Protein AF-A0A843ETS9-F1 (afdb_monomer_lite)

pLDDT: mean 79.59, std 11.97, range [40.09, 95.06]

Radius of gyration: 28.53 Å; chains: 1; bounding box: 59×67×80 Å

Structure (mmCIF, N/CA/C/O backbone):
data_AF-A0A843ETS9-F1
#
_entry.id   AF-A0A843ETS9-F1
#
loop_
_atom_site.group_PDB
_atom_site.id
_atom_site.type_symbol
_atom_site.label_atom_id
_atom_site.label_alt_id
_atom_site.label_comp_id
_atom_site.label_asym_id
_atom_site.label_entity_id
_atom_site.label_seq_id
_atom_site.pdbx_PDB_ins_code
_atom_site.Cartn_x
_atom_site.Cartn_y
_atom_site.Cartn_z
_atom_site.occupancy
_atom_site.B_iso_or_equiv
_atom_site.auth_seq_id
_atom_site.auth_comp_id
_atom_site.auth_asym_id
_atom_site.auth_atom_id
_atom_site.pdbx_PDB_model_num
ATOM 1 N N . MET A 1 1 ? -33.872 6.110 -10.916 1.00 52.47 1 MET A N 1
ATOM 2 C CA . MET A 1 1 ? -32.551 5.684 -10.404 1.00 52.47 1 MET A CA 1
ATOM 3 C C . MET A 1 1 ? -31.756 6.826 -9.732 1.00 52.47 1 MET A C 1
ATOM 5 O O . MET A 1 1 ? -30.592 6.639 -9.435 1.00 52.47 1 MET A O 1
ATOM 9 N N . PHE A 1 2 ? -32.365 7.987 -9.421 1.00 66.81 2 PHE A N 1
ATOM 10 C CA . PHE A 1 2 ? -31.663 9.215 -8.977 1.00 66.81 2 PHE A CA 1
ATOM 11 C C . PHE A 1 2 ? -31.625 9.454 -7.455 1.00 66.81 2 PHE A C 1
ATOM 13 O O . PHE A 1 2 ? -31.427 10.582 -7.013 1.00 66.81 2 PHE A O 1
ATOM 20 N N . LYS A 1 3 ? -31.873 8.432 -6.632 1.00 74.75 3 LYS A N 1
ATOM 21 C CA . LYS A 1 3 ? -31.758 8.559 -5.173 1.00 74.75 3 LYS A CA 1
ATOM 22 C C . LYS A 1 3 ? -30.694 7.599 -4.682 1.00 74.75 3 LYS A C 1
ATOM 24 O O . LYS A 1 3 ? -30.698 6.433 -5.069 1.00 74.75 3 LYS A O 1
ATOM 29 N N . THR A 1 4 ? -29.797 8.115 -3.850 1.00 79.19 4 THR A N 1
ATOM 30 C CA . THR A 1 4 ? -28.790 7.318 -3.157 1.00 79.19 4 THR A CA 1
ATOM 31 C C . THR A 1 4 ? -29.468 6.223 -2.336 1.00 79.19 4 THR A C 1
ATOM 33 O O . THR A 1 4 ? -30.580 6.398 -1.824 1.00 79.19 4 THR A O 1
ATOM 36 N N . ALA A 1 5 ? -28.813 5.067 -2.231 1.00 82.00 5 ALA A N 1
ATOM 37 C CA . ALA A 1 5 ? -29.293 3.991 -1.380 1.00 82.00 5 ALA A CA 1
ATOM 38 C C . ALA A 1 5 ? -29.314 4.455 0.086 1.00 82.00 5 ALA A C 1
ATOM 40 O O . ALA A 1 5 ? -28.418 5.164 0.550 1.00 82.00 5 ALA A O 1
ATOM 41 N N . ARG A 1 6 ? -30.352 4.063 0.832 1.00 86.25 6 ARG A N 1
ATOM 42 C CA . ARG A 1 6 ? -30.465 4.410 2.251 1.00 86.25 6 ARG A CA 1
ATOM 43 C C . ARG A 1 6 ? -29.481 3.568 3.065 1.00 86.25 6 ARG A C 1
ATOM 45 O O . ARG A 1 6 ? -29.752 2.403 3.341 1.00 86.25 6 ARG A O 1
ATOM 52 N N . MET A 1 7 ? -28.382 4.182 3.493 1.00 87.94 7 MET A N 1
ATOM 53 C CA . MET A 1 7 ? -27.392 3.558 4.374 1.00 87.94 7 MET A CA 1
ATOM 54 C C . MET A 1 7 ? -27.839 3.615 5.841 1.00 87.94 7 MET A C 1
ATOM 56 O O . MET A 1 7 ? -28.483 4.574 6.272 1.00 87.94 7 MET A O 1
ATOM 60 N N . ARG A 1 8 ? -27.502 2.583 6.624 1.00 90.06 8 ARG A N 1
ATOM 61 C CA . ARG A 1 8 ? -27.736 2.540 8.077 1.00 90.06 8 ARG A CA 1
ATOM 62 C C . ARG A 1 8 ? -26.408 2.680 8.812 1.00 90.06 8 ARG A C 1
ATOM 64 O O . ARG A 1 8 ? -25.466 1.961 8.503 1.00 90.06 8 ARG A O 1
ATOM 71 N N . LYS A 1 9 ? -26.347 3.587 9.792 1.00 89.88 9 LYS A N 1
ATOM 72 C CA . LYS A 1 9 ? -25.176 3.735 10.664 1.00 89.88 9 LYS A CA 1
ATOM 73 C C . LYS A 1 9 ? -25.169 2.602 11.688 1.00 89.88 9 LYS A C 1
ATOM 75 O O . LYS A 1 9 ? -26.156 2.420 12.398 1.00 89.88 9 LYS A O 1
ATOM 80 N N . ILE A 1 10 ? -24.064 1.870 11.759 1.00 89.19 10 ILE A N 1
ATOM 81 C CA . ILE A 1 10 ? -23.845 0.772 12.705 1.00 89.19 10 ILE A CA 1
ATOM 82 C C . ILE A 1 10 ? -22.690 1.183 13.624 1.00 89.19 10 ILE A C 1
ATOM 84 O O . ILE A 1 10 ? -21.745 1.830 13.177 1.00 89.19 10 ILE A O 1
ATOM 88 N N . ARG A 1 11 ? -22.789 0.860 14.916 1.00 84.69 11 ARG A N 1
ATOM 89 C 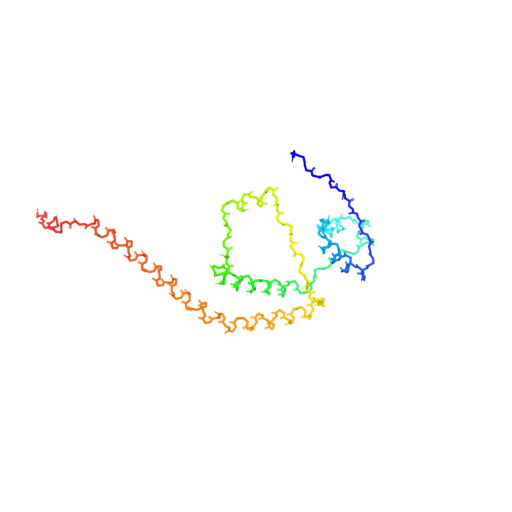CA . ARG A 1 11 ? -21.713 1.030 15.901 1.00 84.69 11 ARG A CA 1
ATOM 90 C C . ARG A 1 11 ? -21.375 -0.343 16.460 1.00 84.69 11 ARG A C 1
ATOM 92 O O . ARG A 1 11 ? -22.285 -1.056 16.875 1.00 84.69 11 ARG A O 1
ATOM 99 N N . ILE A 1 12 ? -20.098 -0.700 16.448 1.00 83.44 12 ILE A N 1
ATOM 100 C CA . ILE A 1 12 ? -19.607 -1.997 16.912 1.00 83.44 12 ILE A CA 1
ATOM 101 C C . ILE A 1 12 ? -18.642 -1.731 18.060 1.00 83.44 12 ILE A C 1
ATOM 103 O O . ILE A 1 12 ? -17.719 -0.935 17.916 1.00 83.44 12 ILE A O 1
ATOM 107 N N . VAL A 1 13 ? -18.883 -2.381 19.196 1.00 80.50 13 VAL A N 1
ATOM 108 C CA . VAL A 1 13 ? -17.984 -2.379 20.351 1.00 80.50 13 VAL A CA 1
ATOM 109 C C . VAL A 1 13 ? -17.501 -3.807 20.523 1.00 80.50 13 VAL A C 1
ATOM 111 O O . VAL A 1 13 ? -18.312 -4.730 20.585 1.00 80.50 13 VAL A O 1
ATOM 114 N N . THR A 1 14 ? -16.189 -3.993 20.554 1.00 83.19 14 THR A N 1
ATOM 115 C CA . THR A 1 14 ? -15.569 -5.313 20.649 1.00 83.19 14 THR A CA 1
ATOM 116 C C . THR A 1 14 ? -14.386 -5.274 21.605 1.00 83.19 14 THR A C 1
ATOM 118 O O . THR A 1 14 ? -13.874 -4.203 21.929 1.00 83.19 14 THR A O 1
ATOM 121 N N . LEU A 1 15 ? -13.975 -6.444 22.088 1.00 85.00 15 LEU A N 1
ATOM 122 C CA . LEU A 1 15 ? -12.747 -6.566 22.869 1.00 85.00 15 LEU A CA 1
ATOM 123 C C . LEU A 1 15 ? -11.542 -6.384 21.944 1.00 85.00 15 LEU A C 1
ATOM 125 O O . LEU A 1 15 ? -11.587 -6.812 20.794 1.00 85.00 15 LEU A O 1
ATOM 129 N N . ASP A 1 16 ? -10.449 -5.842 22.478 1.00 81.94 16 ASP A N 1
ATOM 130 C CA . ASP A 1 16 ? -9.217 -5.545 21.731 1.00 81.94 16 ASP A CA 1
ATOM 131 C C . ASP A 1 16 ? -8.729 -6.731 20.874 1.00 81.94 16 ASP A C 1
ATOM 133 O O . ASP A 1 16 ? -8.530 -6.608 19.667 1.00 81.94 16 ASP A O 1
ATOM 137 N N . LYS A 1 17 ? -8.709 -7.940 21.455 1.00 86.38 17 LYS A N 1
ATOM 138 C CA . LYS A 1 17 ? -8.327 -9.186 20.761 1.00 86.38 17 LYS A CA 1
ATOM 139 C C . LYS A 1 17 ? -9.172 -9.547 19.531 1.00 86.38 17 LYS A C 1
ATOM 141 O O . LYS A 1 17 ? -8.776 -10.412 18.761 1.00 86.38 17 LYS A O 1
ATOM 146 N N . TYR A 1 18 ? -10.355 -8.958 19.380 1.00 88.25 18 TYR A N 1
ATOM 147 C CA . TYR A 1 18 ? -11.273 -9.234 18.278 1.00 88.25 18 TYR A CA 1
ATOM 148 C C . TYR A 1 18 ? -11.358 -8.083 17.275 1.00 88.25 18 TYR A C 1
ATOM 150 O O . TYR A 1 18 ? -12.091 -8.211 16.297 1.00 88.25 18 TYR A O 1
ATOM 158 N N . VAL A 1 19 ? -10.634 -6.977 17.480 1.00 85.06 19 VAL A N 1
ATOM 159 C CA . VAL A 1 19 ? -10.672 -5.821 16.572 1.00 85.06 19 VAL A CA 1
ATOM 160 C C . VAL A 1 19 ? -10.221 -6.225 15.169 1.00 85.06 19 VAL A C 1
ATOM 162 O O . VAL A 1 19 ? -11.011 -6.086 14.240 1.00 85.06 19 VAL A O 1
ATOM 165 N N . ALA A 1 20 ? -9.017 -6.792 15.031 1.00 83.94 20 ALA A N 1
ATOM 166 C CA . ALA A 1 20 ? -8.474 -7.240 13.746 1.00 83.94 20 ALA A CA 1
ATOM 167 C C . ALA A 1 20 ? -9.407 -8.224 13.007 1.00 83.94 20 ALA A C 1
ATOM 169 O O . ALA A 1 20 ? -9.922 -7.843 11.959 1.00 83.94 20 ALA A O 1
ATOM 170 N N . PRO A 1 21 ? -9.791 -9.388 13.575 1.00 88.38 21 PRO A N 1
ATOM 171 C CA . PRO A 1 21 ? -10.638 -10.342 12.852 1.00 88.38 21 PRO A CA 1
ATOM 172 C C . PRO A 1 21 ? -12.038 -9.796 12.532 1.00 88.38 21 PRO A C 1
ATOM 174 O O . PRO A 1 21 ? -12.653 -10.208 11.552 1.00 88.38 21 PRO A O 1
ATOM 177 N N . THR A 1 22 ? -12.565 -8.862 13.336 1.00 89.06 22 THR A N 1
ATOM 178 C CA . THR A 1 22 ? -13.845 -8.204 13.026 1.00 89.06 22 THR A CA 1
ATOM 179 C C . THR A 1 22 ? -13.697 -7.251 11.844 1.00 89.06 22 THR A C 1
ATOM 181 O O . THR A 1 22 ? -14.556 -7.232 10.965 1.00 89.06 22 THR A O 1
ATOM 184 N N . VAL A 1 23 ? -12.631 -6.448 11.824 1.00 88.25 23 VAL A N 1
ATOM 185 C CA . VAL A 1 23 ? -12.339 -5.521 10.725 1.00 88.25 23 VAL A CA 1
ATOM 186 C C . VAL A 1 23 ? -12.081 -6.294 9.435 1.00 88.25 23 VAL A C 1
ATOM 188 O O . VAL A 1 23 ? -12.683 -5.946 8.422 1.00 88.25 23 VAL A O 1
ATOM 191 N N . ASP A 1 24 ? -11.292 -7.366 9.490 1.00 87.25 24 ASP A N 1
ATOM 192 C CA . ASP A 1 24 ? -10.967 -8.206 8.336 1.00 87.25 24 ASP A CA 1
ATOM 193 C C . ASP A 1 24 ? -12.234 -8.837 7.748 1.00 87.25 24 ASP A C 1
ATOM 195 O O . ASP A 1 24 ? -12.538 -8.633 6.574 1.00 87.25 24 ASP A O 1
ATOM 199 N N . ALA A 1 25 ? -13.068 -9.472 8.580 1.00 87.50 25 ALA A N 1
ATOM 200 C CA . ALA A 1 25 ? -14.321 -10.076 8.125 1.00 87.50 25 ALA A CA 1
ATOM 201 C C . ALA A 1 25 ? -15.300 -9.051 7.517 1.00 87.50 25 ALA A C 1
ATOM 203 O O . ALA A 1 25 ? -15.993 -9.339 6.540 1.00 87.50 25 ALA A O 1
ATOM 204 N N . LEU A 1 26 ? -15.381 -7.842 8.084 1.00 89.62 26 LEU A N 1
ATOM 205 C CA . LEU A 1 26 ? -16.229 -6.771 7.551 1.00 89.62 26 LEU A CA 1
ATOM 206 C C . LEU A 1 26 ? -15.683 -6.200 6.239 1.00 89.62 26 LEU A C 1
ATOM 208 O O . LEU A 1 26 ? -16.464 -5.889 5.335 1.00 89.62 26 LEU A O 1
ATOM 212 N N . HIS A 1 27 ? -14.362 -6.064 6.139 1.00 87.50 27 HIS A N 1
ATOM 213 C CA . HIS A 1 27 ? -13.678 -5.595 4.943 1.00 87.50 27 HIS A CA 1
ATOM 214 C C . HIS A 1 27 ? -13.827 -6.599 3.791 1.00 87.50 27 HIS A C 1
ATOM 216 O O . HIS A 1 27 ? -14.215 -6.207 2.692 1.00 87.50 27 HIS A O 1
ATOM 222 N N . GLU A 1 28 ? -13.630 -7.893 4.051 1.00 83.12 28 GLU A N 1
ATOM 223 C CA . GLU A 1 28 ? -13.798 -8.974 3.069 1.00 83.12 28 GLU A CA 1
ATOM 224 C C . GLU A 1 28 ? -15.229 -9.089 2.535 1.00 83.12 28 GLU A C 1
ATOM 226 O O . GLU A 1 28 ? -15.435 -9.378 1.354 1.00 83.12 28 GLU A O 1
ATOM 231 N N . GLN A 1 29 ? -16.237 -8.830 3.376 1.00 84.94 29 GLN A N 1
ATOM 232 C CA . GLN A 1 29 ? -17.629 -8.819 2.928 1.00 84.94 29 GLN A CA 1
ATOM 233 C C . GLN A 1 29 ? -17.932 -7.660 1.970 1.00 84.94 29 GLN A C 1
ATOM 235 O O . GLN A 1 29 ? -18.840 -7.780 1.150 1.00 84.94 29 GLN A O 1
ATOM 240 N N . GLY A 1 30 ? -17.219 -6.532 2.069 1.00 81.88 30 GLY A N 1
ATOM 241 C CA . GLY A 1 30 ? -17.403 -5.378 1.182 1.00 81.88 30 GLY A CA 1
ATOM 242 C C . GLY A 1 30 ? -18.780 -4.701 1.280 1.00 81.88 30 GLY A C 1
ATOM 243 O O . GLY A 1 30 ? -19.154 -3.926 0.402 1.00 81.88 30 GLY A O 1
ATOM 244 N N . LEU A 1 31 ? -19.559 -4.992 2.331 1.00 83.56 31 LEU A N 1
ATOM 245 C CA . LEU A 1 31 ? -20.930 -4.488 2.517 1.00 83.56 31 LEU A CA 1
ATOM 246 C C . LEU A 1 31 ? -21.013 -3.249 3.416 1.00 83.56 31 LEU A C 1
ATOM 248 O O . LEU A 1 31 ? -22.073 -2.626 3.520 1.00 83.56 31 LEU A O 1
ATOM 252 N N . VAL A 1 32 ? -19.921 -2.908 4.100 1.00 87.81 32 VAL A N 1
ATOM 253 C CA . VAL A 1 32 ? -19.883 -1.826 5.084 1.00 87.81 32 VAL A CA 1
ATOM 254 C C . VAL A 1 32 ? -18.747 -0.856 4.793 1.00 87.81 32 VAL A C 1
ATOM 256 O O . VAL A 1 32 ? -17.658 -1.245 4.385 1.00 87.81 32 VAL A O 1
ATOM 259 N N . GLN A 1 33 ? -18.998 0.425 5.050 1.00 85.94 33 GLN A N 1
ATOM 260 C CA . GLN A 1 33 ? -17.950 1.435 5.109 1.00 85.94 33 GLN A CA 1
ATOM 261 C C . GLN A 1 33 ? -17.431 1.505 6.545 1.00 85.94 33 GLN A C 1
ATOM 263 O O . GLN A 1 33 ? -18.174 1.867 7.460 1.00 85.94 33 GLN A O 1
ATOM 268 N N . ILE A 1 34 ? -16.159 1.169 6.734 1.00 87.19 34 ILE A N 1
ATOM 269 C CA . ILE A 1 34 ? -15.475 1.296 8.021 1.00 87.19 34 ILE A CA 1
ATOM 270 C C . ILE A 1 34 ? -14.937 2.728 8.125 1.00 87.19 34 ILE A C 1
ATOM 272 O O . ILE A 1 34 ? -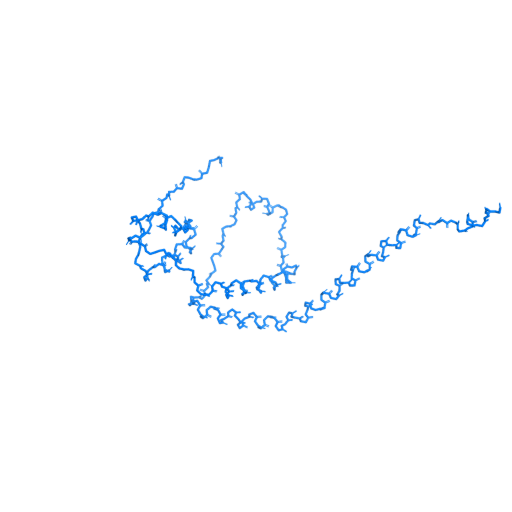14.436 3.291 7.152 1.00 87.19 34 ILE A O 1
ATOM 276 N N . SER A 1 35 ? -15.101 3.361 9.282 1.00 83.44 35 SER A N 1
ATOM 277 C CA . SER A 1 35 ? -14.618 4.720 9.541 1.00 83.44 35 SER A CA 1
ATOM 278 C C . SER A 1 35 ? -13.906 4.751 10.880 1.00 83.44 35 SER A C 1
ATOM 280 O O . SER A 1 35 ? -14.431 4.221 11.860 1.00 83.44 35 SER A O 1
ATOM 282 N N . ASP A 1 36 ? -12.736 5.381 10.911 1.00 79.75 36 ASP A N 1
ATOM 283 C CA . ASP A 1 36 ? -12.025 5.639 12.155 1.00 79.75 36 ASP A CA 1
ATOM 284 C C . ASP A 1 36 ? -12.762 6.723 12.953 1.00 79.75 36 ASP A C 1
ATOM 286 O O . ASP A 1 36 ? -13.179 7.748 12.409 1.00 79.75 36 ASP A O 1
ATOM 290 N N . ILE A 1 37 ? -12.967 6.462 14.241 1.00 83.31 37 ILE A N 1
ATOM 291 C CA . ILE A 1 37 ? -13.624 7.372 15.185 1.00 83.31 37 ILE A CA 1
ATOM 292 C C . ILE A 1 37 ? -12.666 7.848 16.281 1.00 83.31 37 ILE A C 1
ATOM 294 O O . ILE A 1 37 ? -13.111 8.497 17.226 1.00 83.31 37 ILE A O 1
ATOM 298 N N . SER A 1 38 ? -11.373 7.530 16.173 1.00 81.56 38 SER A N 1
ATOM 299 C CA . SER A 1 38 ? -10.349 7.850 17.173 1.00 81.56 38 SER A CA 1
ATOM 300 C C . SER A 1 38 ? -10.326 9.340 17.520 1.00 81.56 38 SER A C 1
ATOM 302 O O . SER A 1 38 ? -10.314 9.682 18.700 1.00 81.56 38 SER A O 1
ATOM 304 N N . ASP A 1 39 ? -10.448 10.221 16.523 1.00 80.62 39 ASP A N 1
ATOM 305 C CA . ASP A 1 39 ? -10.526 11.674 16.734 1.00 80.62 39 ASP A CA 1
ATOM 306 C C . ASP A 1 39 ? -11.748 12.076 17.571 1.00 80.62 39 ASP A C 1
ATOM 308 O O . ASP A 1 39 ? -11.659 12.921 18.458 1.00 80.62 39 ASP A O 1
ATOM 312 N N . SER A 1 40 ? -12.899 11.442 17.324 1.00 81.38 40 SER A N 1
ATOM 313 C CA . SER A 1 40 ? -14.127 11.704 18.083 1.00 81.38 40 SER A CA 1
ATOM 314 C C . SER A 1 40 ? -14.029 11.206 19.525 1.00 81.38 40 SER A C 1
ATOM 316 O O . SER A 1 40 ? -14.592 11.833 20.414 1.00 81.38 40 SER A O 1
ATOM 318 N N . ILE A 1 41 ? -13.309 10.103 19.763 1.00 82.88 41 ILE A N 1
ATOM 319 C CA . ILE A 1 41 ? -13.053 9.581 21.114 1.00 82.88 41 ILE A CA 1
ATOM 320 C C . ILE A 1 41 ? -12.130 10.533 21.880 1.00 82.88 41 ILE A C 1
ATOM 322 O O . ILE A 1 41 ? -12.388 10.827 23.037 1.00 82.88 41 ILE A O 1
ATOM 326 N N . GLN A 1 42 ? -11.076 11.050 21.244 1.00 80.62 42 GLN A N 1
ATOM 327 C CA . GLN A 1 42 ? -10.129 11.962 21.900 1.00 80.62 42 GLN A CA 1
ATOM 328 C C . GLN A 1 42 ? -10.745 13.321 22.258 1.00 80.62 42 GLN A C 1
ATOM 330 O O . GLN A 1 42 ? -10.308 13.961 23.212 1.00 80.62 42 GLN A O 1
ATOM 335 N N . GLN A 1 43 ? -11.737 13.774 21.489 1.00 84.56 43 GLN A N 1
ATOM 336 C CA . GLN A 1 43 ? -12.426 15.045 21.719 1.00 84.56 43 GLN A CA 1
ATOM 337 C C . GLN A 1 43 ? -13.526 14.965 22.788 1.00 84.56 43 GLN A C 1
ATOM 339 O O . GLN A 1 43 ? -13.972 16.012 23.259 1.00 84.56 43 GLN A O 1
ATOM 344 N N . ASP A 1 44 ? -13.960 13.761 23.173 1.00 86.06 44 ASP A N 1
ATOM 345 C CA . ASP A 1 44 ? -15.017 13.534 24.161 1.00 86.06 44 ASP A CA 1
ATOM 346 C C . ASP A 1 44 ? -14.425 12.945 25.460 1.00 86.06 44 ASP A C 1
ATOM 348 O O . ASP A 1 44 ? -14.025 11.778 25.477 1.00 86.06 44 ASP A O 1
ATOM 352 N N . PRO A 1 45 ? -14.371 13.720 26.562 1.00 81.69 45 PRO A N 1
ATOM 353 C CA . PRO A 1 45 ? -13.791 13.274 27.827 1.00 81.69 45 PRO A CA 1
ATOM 354 C C . PRO A 1 45 ? -14.451 12.017 28.405 1.00 81.69 45 PRO A C 1
ATOM 356 O O . PRO A 1 45 ? -13.756 11.184 28.981 1.00 81.69 45 PRO A O 1
ATOM 359 N N . GLU A 1 46 ? -15.768 11.853 28.237 1.00 81.62 46 GLU A N 1
ATOM 360 C CA . GLU A 1 46 ? -16.487 10.688 28.767 1.00 81.62 46 GLU A CA 1
ATOM 361 C C . GLU A 1 46 ? -16.144 9.425 27.968 1.00 81.62 46 GLU A C 1
ATOM 363 O O . GLU A 1 46 ? -15.966 8.347 28.533 1.00 81.62 46 GLU A O 1
ATOM 368 N N . LEU A 1 47 ? -15.999 9.547 26.645 1.00 78.69 47 LEU A N 1
ATOM 369 C CA . LEU A 1 47 ? -15.596 8.427 25.792 1.00 78.69 47 LEU A CA 1
ATOM 370 C C . LEU A 1 47 ? -14.112 8.089 25.936 1.00 78.69 47 LEU A C 1
ATOM 372 O O . LEU A 1 47 ? -13.758 6.912 25.862 1.00 78.69 47 LEU A O 1
ATOM 376 N N . ALA A 1 48 ? -13.260 9.089 26.164 1.00 77.44 48 ALA A N 1
ATOM 377 C CA . ALA A 1 48 ? -11.827 8.906 26.361 1.00 77.44 48 ALA A CA 1
ATOM 378 C C . ALA A 1 48 ? -11.500 8.089 27.623 1.00 77.44 48 ALA A C 1
ATOM 380 O O . ALA A 1 48 ? -10.522 7.342 27.627 1.00 77.44 48 ALA A O 1
ATOM 381 N N . GLU A 1 49 ? -12.321 8.187 28.676 1.00 80.38 49 GLU A N 1
ATOM 382 C CA . GLU A 1 49 ? -12.179 7.347 29.875 1.00 80.38 49 GLU A CA 1
ATOM 383 C C . GLU A 1 49 ? -12.634 5.896 29.648 1.00 80.38 49 GLU A C 1
ATOM 385 O O . GLU A 1 49 ? -12.151 4.979 30.315 1.00 80.38 49 GLU A O 1
ATOM 390 N N . LEU A 1 50 ? -13.551 5.669 28.703 1.00 78.50 50 LEU A N 1
ATOM 391 C CA . LEU A 1 50 ? -14.196 4.371 28.486 1.00 78.50 50 LEU A CA 1
ATOM 392 C C . LEU A 1 50 ? -13.546 3.534 27.380 1.00 78.50 50 LEU A C 1
ATOM 394 O O . LEU A 1 50 ? -13.625 2.304 27.415 1.00 78.50 50 LEU A O 1
ATOM 398 N N . VAL A 1 51 ? -12.948 4.174 26.372 1.00 78.94 51 VAL A N 1
ATOM 399 C CA . VAL A 1 51 ? -12.472 3.504 25.157 1.00 78.94 51 VAL A CA 1
ATOM 400 C C . VAL A 1 51 ? -11.089 4.013 24.774 1.00 78.94 51 VAL A C 1
ATOM 402 O O . VAL A 1 51 ? -10.847 5.211 24.677 1.00 78.94 51 VAL A O 1
ATOM 405 N N . THR A 1 52 ? -10.169 3.086 24.503 1.00 74.38 52 THR A N 1
ATOM 406 C CA . THR A 1 52 ? -8.840 3.430 23.986 1.00 74.38 52 THR A CA 1
ATOM 407 C C . THR A 1 52 ? -8.908 3.639 22.468 1.00 74.38 52 THR A C 1
ATOM 409 O O . THR A 1 52 ? -9.379 2.740 21.768 1.00 74.38 52 THR A O 1
ATOM 412 N N . PRO A 1 53 ? -8.438 4.783 21.934 1.00 76.19 53 PRO A N 1
ATOM 413 C CA . PRO A 1 53 ? -8.333 4.996 20.493 1.00 76.19 53 PRO A CA 1
ATOM 414 C C . PRO A 1 53 ? -7.416 3.970 19.820 1.00 76.19 53 PRO A C 1
ATOM 416 O O . PRO A 1 53 ? -6.474 3.460 20.437 1.00 76.19 53 PRO A O 1
ATOM 419 N N . ALA A 1 54 ? -7.650 3.708 18.534 1.00 72.50 54 ALA A N 1
ATOM 420 C CA . ALA A 1 54 ? -6.783 2.828 17.764 1.00 72.50 54 ALA A CA 1
ATOM 421 C C . ALA A 1 54 ? -5.379 3.444 17.639 1.00 72.50 54 ALA A C 1
ATOM 423 O O . ALA A 1 54 ? -5.218 4.644 17.409 1.00 72.50 54 ALA A O 1
ATOM 424 N N . LYS A 1 55 ? -4.340 2.619 17.797 1.00 73.62 55 LYS A N 1
ATOM 425 C CA . LYS A 1 55 ? -2.950 3.039 17.577 1.00 73.62 55 LYS A CA 1
ATOM 426 C C . LYS A 1 55 ? -2.543 2.731 16.144 1.00 73.62 55 LYS A C 1
ATOM 428 O O . LYS A 1 55 ? -2.863 1.666 15.621 1.00 73.62 55 LYS A O 1
ATOM 433 N N . ALA A 1 56 ? -1.786 3.642 15.537 1.00 74.19 56 ALA A N 1
ATOM 434 C CA . ALA A 1 56 ? -1.174 3.389 14.242 1.00 74.19 56 ALA A CA 1
ATOM 435 C C . ALA A 1 56 ? -0.254 2.162 14.326 1.00 74.19 56 ALA A C 1
ATOM 437 O O . ALA A 1 56 ? 0.549 2.028 15.253 1.00 74.19 56 ALA A O 1
ATOM 438 N N . THR A 1 57 ? -0.370 1.269 13.345 1.00 81.38 57 THR A N 1
ATOM 439 C CA . THR A 1 57 ? 0.477 0.079 13.264 1.00 81.38 57 THR A CA 1
ATOM 440 C C . THR A 1 57 ? 1.931 0.470 12.963 1.00 81.38 57 THR A C 1
ATOM 442 O O . THR A 1 57 ? 2.160 1.332 12.100 1.00 81.38 57 THR A O 1
ATOM 445 N N . PRO A 1 58 ? 2.936 -0.158 13.610 1.00 86.19 58 PRO A N 1
ATOM 446 C CA . PRO A 1 58 ? 4.347 0.119 13.327 1.00 86.19 58 PRO A CA 1
ATOM 447 C C . PRO A 1 58 ? 4.736 -0.254 11.889 1.00 86.19 58 PRO A C 1
ATOM 449 O O . PRO A 1 58 ? 5.693 0.290 11.340 1.00 86.19 58 PRO A O 1
ATOM 452 N N . TYR A 1 59 ? 3.967 -1.134 11.242 1.00 89.44 59 TYR A N 1
ATOM 453 C CA . TYR A 1 59 ? 4.227 -1.587 9.878 1.00 89.44 59 TYR A CA 1
ATOM 454 C C . TYR A 1 59 ? 3.786 -0.584 8.800 1.00 89.44 59 TYR A C 1
ATOM 456 O O . TYR A 1 59 ? 4.102 -0.793 7.631 1.00 89.44 59 TYR A O 1
ATOM 464 N N . THR A 1 60 ? 3.109 0.520 9.155 1.00 87.94 60 THR A N 1
ATOM 465 C CA . THR A 1 60 ? 2.554 1.496 8.191 1.00 87.94 60 THR A CA 1
ATOM 466 C C . THR A 1 60 ? 3.605 1.982 7.192 1.00 87.94 60 THR A C 1
ATOM 468 O O . THR A 1 60 ? 3.391 1.933 5.984 1.00 87.94 60 THR A O 1
ATOM 471 N N . GLY A 1 61 ? 4.779 2.404 7.676 1.00 90.06 61 GLY A N 1
ATOM 472 C CA . GLY A 1 61 ? 5.854 2.882 6.800 1.00 90.06 61 GLY A CA 1
ATOM 473 C C . GLY A 1 61 ? 6.387 1.790 5.869 1.00 90.06 61 GLY A C 1
ATOM 474 O O . GLY A 1 61 ? 6.672 2.048 4.698 1.00 90.06 61 GLY A O 1
ATOM 475 N N . LYS A 1 62 ? 6.472 0.552 6.370 1.00 92.12 62 LYS A N 1
ATOM 476 C CA . LYS A 1 62 ? 6.964 -0.590 5.599 1.00 92.12 62 LYS A CA 1
ATOM 477 C C . LYS A 1 62 ? 5.986 -0.992 4.498 1.00 92.12 62 LYS A C 1
ATOM 479 O O . LYS A 1 62 ? 6.402 -1.142 3.352 1.00 92.12 62 LYS A O 1
ATOM 484 N N . LEU A 1 63 ? 4.701 -1.100 4.826 1.00 90.81 63 LEU A N 1
ATOM 485 C CA . LEU A 1 63 ? 3.639 -1.422 3.873 1.00 90.81 63 LEU A CA 1
ATOM 486 C C . LEU A 1 63 ? 3.524 -0.353 2.781 1.00 90.81 63 LEU A C 1
ATOM 488 O O . LEU A 1 63 ? 3.473 -0.698 1.604 1.00 90.81 63 LEU A O 1
ATOM 492 N N . SER A 1 64 ? 3.592 0.933 3.141 1.00 91.81 64 SER A N 1
ATOM 493 C CA . SER A 1 64 ? 3.610 2.031 2.164 1.00 91.81 64 SER A CA 1
ATOM 494 C C . SER A 1 64 ? 4.802 1.943 1.208 1.00 91.81 64 SER A C 1
ATOM 496 O O . SER A 1 64 ? 4.648 2.146 0.005 1.00 91.81 64 SER A O 1
ATOM 498 N N . SER A 1 65 ? 5.990 1.593 1.713 1.00 92.69 65 SER A N 1
ATOM 499 C CA . SER A 1 65 ? 7.181 1.402 0.875 1.00 92.69 65 SER A CA 1
ATOM 500 C C . SER A 1 65 ? 7.029 0.224 -0.098 1.00 92.69 65 SER A C 1
ATOM 502 O O . SER A 1 65 ? 7.364 0.357 -1.277 1.00 92.69 65 SER A O 1
ATOM 504 N N . LEU A 1 66 ? 6.483 -0.906 0.364 1.00 93.31 66 LEU A N 1
ATOM 505 C CA . LEU A 1 66 ? 6.216 -2.077 -0.480 1.00 93.31 66 LEU A CA 1
ATOM 506 C C . LEU A 1 66 ? 5.153 -1.785 -1.544 1.00 93.31 66 LEU A C 1
ATOM 508 O O . LEU A 1 66 ? 5.321 -2.169 -2.703 1.00 93.31 66 LEU A O 1
ATOM 512 N N . LEU A 1 67 ? 4.094 -1.059 -1.180 1.00 91.94 67 LEU A N 1
ATOM 513 C CA . LEU A 1 67 ? 3.062 -0.617 -2.116 1.00 91.94 67 LEU A CA 1
ATOM 514 C C . LEU A 1 67 ? 3.651 0.296 -3.196 1.00 91.94 67 LEU A C 1
ATOM 516 O O . LEU A 1 67 ? 3.381 0.101 -4.377 1.00 91.94 67 LEU A O 1
ATOM 520 N N . MET A 1 68 ? 4.511 1.243 -2.812 1.00 89.88 68 MET A N 1
ATOM 521 C CA . MET A 1 68 ? 5.172 2.145 -3.757 1.00 89.88 68 MET A CA 1
ATOM 522 C C . MET A 1 68 ? 6.060 1.382 -4.749 1.00 89.88 68 MET A C 1
ATOM 524 O O . MET A 1 68 ? 5.984 1.626 -5.951 1.00 89.88 68 MET A O 1
ATOM 528 N N . LYS A 1 69 ? 6.844 0.405 -4.269 1.00 89.12 69 LYS A N 1
ATOM 529 C CA . LYS A 1 69 ? 7.628 -0.494 -5.135 1.00 89.12 69 LYS A CA 1
ATOM 530 C C . LYS A 1 69 ? 6.737 -1.290 -6.089 1.00 89.12 69 LYS A C 1
ATOM 532 O O . LYS A 1 69 ? 7.046 -1.403 -7.272 1.00 89.12 69 LYS A O 1
ATOM 537 N N . THR A 1 70 ? 5.623 -1.815 -5.585 1.00 90.06 70 THR A N 1
ATOM 538 C CA . THR A 1 70 ? 4.660 -2.581 -6.387 1.00 90.06 70 THR A CA 1
ATOM 539 C C . THR A 1 70 ? 4.050 -1.721 -7.492 1.00 90.06 70 THR A C 1
ATOM 541 O O . THR A 1 70 ? 4.001 -2.156 -8.640 1.00 90.06 70 THR A O 1
ATOM 544 N N . ASN A 1 71 ? 3.649 -0.487 -7.174 1.00 86.75 71 ASN A N 1
ATOM 545 C CA . ASN A 1 71 ? 3.111 0.455 -8.153 1.00 86.75 71 ASN A CA 1
ATOM 546 C C . ASN A 1 71 ? 4.143 0.808 -9.226 1.00 86.75 71 ASN A C 1
ATOM 548 O O . ASN A 1 71 ? 3.813 0.729 -10.403 1.00 86.75 71 ASN A O 1
ATOM 552 N N . GLY A 1 72 ? 5.396 1.093 -8.852 1.00 85.06 72 GLY A N 1
ATOM 553 C CA . GLY A 1 72 ? 6.455 1.377 -9.829 1.00 85.06 72 GLY A CA 1
ATOM 554 C C . GLY A 1 72 ? 6.684 0.218 -10.809 1.00 85.06 72 GLY A C 1
ATOM 555 O O . GLY A 1 72 ? 6.770 0.421 -12.018 1.00 85.06 72 GLY A O 1
ATOM 556 N N . ILE A 1 73 ? 6.684 -1.023 -10.312 1.00 84.94 73 ILE A N 1
ATOM 557 C CA . ILE A 1 73 ? 6.764 -2.218 -11.168 1.00 84.94 73 ILE A CA 1
ATOM 558 C C . ILE A 1 73 ? 5.514 -2.349 -12.051 1.00 84.94 73 ILE A C 1
ATOM 560 O O . ILE A 1 73 ? 5.625 -2.665 -13.236 1.00 84.94 73 ILE A O 1
ATOM 564 N N . SER A 1 74 ? 4.323 -2.113 -11.497 1.00 83.62 74 SER A N 1
ATOM 565 C CA . SER A 1 74 ? 3.073 -2.173 -12.256 1.00 83.62 74 SER A CA 1
ATOM 566 C C . SER A 1 74 ? 3.003 -1.104 -13.344 1.00 83.62 74 SER A C 1
ATOM 568 O O . SER A 1 74 ? 2.430 -1.374 -14.389 1.00 83.62 74 SER A O 1
ATOM 570 N N . GLU A 1 75 ? 3.565 0.084 -13.136 1.00 82.38 75 GLU A N 1
ATOM 571 C CA . GLU A 1 75 ? 3.646 1.142 -14.149 1.00 82.38 75 GLU A CA 1
ATOM 572 C C . GLU A 1 75 ? 4.622 0.767 -15.265 1.00 82.38 75 GLU A C 1
ATOM 574 O O . GLU A 1 75 ? 4.278 0.872 -16.444 1.00 82.38 75 GLU A O 1
ATOM 579 N N . LEU A 1 76 ? 5.794 0.231 -14.904 1.00 80.75 76 LEU A N 1
ATOM 580 C CA . LEU A 1 76 ? 6.774 -0.268 -15.869 1.00 80.75 76 LEU A CA 1
ATOM 581 C C . LEU A 1 76 ? 6.177 -1.354 -16.782 1.00 80.75 76 LEU A C 1
ATOM 583 O O . LEU A 1 76 ? 6.440 -1.378 -17.984 1.00 80.75 76 LEU A O 1
ATOM 587 N N . LEU A 1 77 ? 5.366 -2.256 -16.219 1.00 79.56 77 LEU A N 1
ATOM 588 C CA . LEU A 1 77 ? 4.749 -3.369 -16.949 1.00 79.56 77 LEU A CA 1
ATOM 589 C C . LEU A 1 77 ? 3.369 -3.031 -17.541 1.00 79.56 77 LEU A C 1
ATOM 591 O O . LEU A 1 77 ? 2.931 -3.681 -18.491 1.00 79.56 77 LEU A O 1
ATOM 595 N N . GLY A 1 78 ? 2.666 -2.034 -17.007 1.00 64.75 78 GLY A N 1
ATOM 596 C CA . GLY A 1 78 ? 1.237 -1.789 -17.234 1.00 64.75 78 GLY A CA 1
ATOM 597 C C . GLY A 1 78 ? 0.867 -1.426 -18.673 1.00 64.75 78 GLY A C 1
ATOM 598 O O . GLY A 1 78 ? -0.212 -1.787 -19.146 1.00 64.75 78 GLY A O 1
ATOM 599 N N . ASN A 1 79 ? 1.791 -0.826 -19.425 1.00 55.75 79 ASN A N 1
ATOM 600 C CA . ASN A 1 79 ? 1.598 -0.577 -20.859 1.00 55.75 79 ASN A CA 1
ATOM 601 C C . ASN A 1 79 ? 1.634 -1.862 -21.708 1.00 55.75 79 ASN A C 1
ATOM 603 O O . ASN A 1 79 ? 1.164 -1.858 -22.840 1.00 55.75 79 ASN A O 1
ATOM 607 N N . SER A 1 80 ? 2.187 -2.957 -21.179 1.00 54.06 80 SER A N 1
ATOM 608 C CA . SER A 1 80 ? 2.278 -4.255 -21.868 1.00 54.06 80 SER A CA 1
ATOM 609 C C . SER A 1 80 ? 1.185 -5.252 -21.465 1.00 54.06 80 SER A C 1
ATOM 611 O O . SER A 1 80 ? 0.981 -6.241 -22.162 1.00 54.06 80 SER A O 1
ATOM 613 N N . LEU A 1 81 ? 0.481 -4.990 -20.356 1.00 49.91 81 LEU A N 1
ATOM 614 C CA . LEU A 1 81 ? -0.521 -5.884 -19.756 1.00 49.91 81 LEU A CA 1
ATOM 615 C C . LEU A 1 81 ? -1.970 -5.403 -19.934 1.00 49.91 81 LEU A C 1
ATOM 617 O O . LEU A 1 81 ? -2.901 -6.115 -19.563 1.00 49.91 81 LEU A O 1
ATOM 621 N N . SER A 1 82 ? -2.181 -4.201 -20.471 1.00 53.22 82 SER A N 1
ATOM 622 C CA . SER A 1 82 ? -3.517 -3.656 -20.722 1.00 53.22 82 SER A CA 1
ATOM 623 C C . SER A 1 82 ? -4.125 -4.270 -21.989 1.00 53.22 82 SER A C 1
ATOM 625 O O . SER A 1 82 ? -4.065 -3.712 -23.083 1.00 53.22 82 SER A O 1
ATOM 627 N N . GLU A 1 83 ? -4.741 -5.442 -21.844 1.00 49.09 83 GLU A N 1
ATOM 628 C CA . GLU A 1 83 ? -5.617 -5.995 -22.876 1.00 49.09 83 GLU A CA 1
ATOM 629 C C . GLU A 1 83 ? -6.946 -5.218 -22.932 1.00 49.09 83 GLU A C 1
ATOM 631 O O . GLU A 1 83 ? -7.795 -5.308 -22.049 1.00 49.09 83 GLU A O 1
ATOM 636 N N . GLY A 1 84 ? -7.103 -4.438 -24.006 1.00 53.66 84 GLY A N 1
ATOM 637 C CA . GLY A 1 84 ? -8.363 -4.138 -24.695 1.00 53.66 84 GLY A CA 1
ATOM 638 C C . GLY A 1 84 ? -9.610 -3.885 -23.847 1.00 53.66 84 GLY A C 1
ATOM 639 O O . GLY A 1 84 ? -10.469 -4.755 -23.748 1.00 53.66 84 GLY A O 1
ATOM 640 N N . HIS A 1 85 ? -9.787 -2.664 -23.341 1.00 51.84 85 HIS A N 1
ATOM 641 C CA . HIS A 1 85 ? -11.114 -2.167 -22.953 1.00 51.84 85 HIS A CA 1
ATOM 642 C C . HIS A 1 85 ? -11.509 -1.044 -23.907 1.00 51.84 85 HIS A C 1
ATOM 644 O O . HIS A 1 85 ? -10.827 -0.023 -24.015 1.00 51.84 85 HIS A O 1
ATOM 650 N N . GLY A 1 86 ? -12.584 -1.261 -24.665 1.00 61.59 86 GLY A N 1
ATOM 651 C CA . GLY A 1 86 ? -13.103 -0.250 -25.576 1.00 61.59 86 GLY A CA 1
ATOM 652 C C . GLY A 1 86 ? -13.829 0.857 -24.811 1.00 61.59 86 GLY A C 1
ATOM 653 O O . GLY A 1 86 ? -14.309 0.654 -23.701 1.00 61.59 86 GLY A O 1
ATOM 654 N N . ILE A 1 87 ? -14.020 2.014 -25.452 1.00 64.81 87 ILE A N 1
ATOM 655 C CA . ILE A 1 87 ? -14.809 3.148 -24.918 1.00 64.81 87 ILE A CA 1
ATOM 656 C C . ILE A 1 87 ? -16.209 2.694 -24.445 1.00 64.81 87 ILE A C 1
ATOM 658 O O . ILE A 1 87 ? -16.774 3.240 -23.499 1.00 64.81 87 ILE A O 1
ATOM 662 N N . LYS A 1 88 ? -16.764 1.664 -25.096 1.00 69.00 88 LYS A N 1
ATOM 663 C CA . LYS A 1 88 ? -18.041 1.039 -24.739 1.00 69.00 88 LYS A CA 1
ATOM 664 C C . LYS A 1 88 ? -18.000 0.345 -23.372 1.00 69.00 88 LYS A C 1
ATOM 666 O O . LYS A 1 88 ? -18.954 0.491 -22.614 1.00 69.00 88 LYS A O 1
ATOM 671 N N . ASP A 1 89 ? -16.920 -0.362 -23.054 1.00 66.56 89 ASP A N 1
ATOM 672 C CA . ASP A 1 89 ? -16.762 -1.066 -21.776 1.00 66.56 89 ASP A CA 1
ATOM 673 C C . ASP A 1 89 ? -16.564 -0.064 -20.638 1.00 66.56 89 ASP A C 1
ATOM 675 O O . ASP A 1 89 ? -17.166 -0.199 -19.577 1.00 66.56 89 ASP A O 1
ATOM 679 N N . THR A 1 90 ? -15.830 1.023 -20.901 1.00 63.28 90 THR A N 1
ATOM 680 C CA . THR A 1 90 ? -15.689 2.139 -19.957 1.00 63.28 90 THR A CA 1
ATOM 681 C C . THR A 1 90 ? -17.029 2.813 -19.658 1.00 63.28 90 THR A C 1
ATOM 683 O O . THR A 1 90 ? -17.304 3.159 -18.519 1.00 63.28 90 THR A O 1
ATOM 686 N N . LEU A 1 91 ? -17.893 3.004 -20.659 1.00 64.12 91 LEU A N 1
ATOM 687 C CA . LEU A 1 91 ? -19.220 3.592 -20.443 1.00 64.12 91 LEU A CA 1
ATOM 688 C C . LEU A 1 91 ? -20.165 2.647 -19.692 1.00 64.12 91 LEU A C 1
ATOM 690 O O . LEU A 1 91 ? -20.952 3.103 -18.863 1.00 64.12 91 LEU A O 1
ATOM 694 N N . MET A 1 92 ? -20.091 1.343 -19.964 1.00 69.56 92 MET A N 1
ATOM 695 C CA . MET A 1 92 ? -20.915 0.353 -19.271 1.00 69.56 92 MET A CA 1
ATOM 696 C C . MET A 1 92 ? -20.486 0.162 -17.815 1.00 69.56 92 MET A C 1
ATOM 698 O O . MET A 1 92 ? -21.362 0.031 -16.963 1.00 69.56 92 MET A O 1
ATOM 702 N N . SER A 1 93 ? -19.192 0.263 -17.497 1.00 63.44 93 SER A N 1
ATOM 703 C CA . SER A 1 93 ? -18.701 0.157 -16.116 1.00 63.44 93 SER A CA 1
ATOM 704 C C . SER A 1 93 ? -19.154 1.312 -15.211 1.00 63.44 93 SER A C 1
ATOM 706 O O . SER A 1 93 ? -19.319 1.121 -14.009 1.00 63.44 93 SER A O 1
ATOM 708 N N . PHE A 1 94 ? -19.455 2.495 -15.761 1.00 66.25 94 PHE A N 1
ATOM 709 C CA . PHE A 1 94 ? -20.087 3.580 -14.993 1.00 66.25 94 PHE A CA 1
ATOM 710 C C . PHE A 1 94 ? -21.556 3.302 -14.644 1.00 66.25 94 PHE A C 1
ATOM 712 O O . PHE A 1 94 ? -22.062 3.818 -13.647 1.00 66.25 94 PHE A O 1
ATOM 719 N N . ILE A 1 95 ? -22.259 2.524 -15.472 1.00 71.62 95 ILE A N 1
ATOM 720 C CA . ILE A 1 95 ? -23.692 2.229 -15.309 1.00 71.62 95 ILE A CA 1
ATOM 721 C C . ILE A 1 95 ? -23.890 0.943 -14.498 1.00 71.62 95 ILE A C 1
ATOM 723 O O . ILE A 1 95 ? -24.855 0.805 -13.746 1.00 71.62 95 ILE A O 1
ATOM 727 N N . SER A 1 96 ? -22.987 -0.015 -14.657 1.00 66.75 96 SER A N 1
ATOM 728 C CA . SER A 1 96 ? -22.969 -1.296 -13.964 1.00 66.75 96 SER A CA 1
ATOM 729 C C . SER A 1 96 ? -21.513 -1.639 -13.679 1.00 66.75 96 SER A C 1
ATOM 731 O O . SER A 1 96 ? -20.877 -2.288 -14.506 1.00 66.75 96 SER A O 1
ATOM 733 N N . PRO A 1 97 ? -20.961 -1.145 -12.556 1.00 67.69 97 PRO A N 1
ATOM 734 C CA . PRO A 1 97 ? -19.590 -1.454 -12.197 1.00 67.69 97 PRO A CA 1
ATOM 735 C C . PRO A 1 97 ? -19.455 -2.959 -12.015 1.00 67.69 97 PRO A C 1
ATOM 737 O O . PRO A 1 97 ? -20.290 -3.587 -11.355 1.00 67.69 97 PRO A O 1
ATOM 740 N N . ASP A 1 98 ? -18.404 -3.524 -12.601 1.00 67.38 98 ASP A N 1
ATOM 741 C CA . ASP A 1 98 ? -18.074 -4.921 -12.381 1.00 67.38 98 ASP A CA 1
ATOM 742 C C . ASP A 1 98 ? -17.828 -5.132 -10.893 1.00 67.38 98 ASP A C 1
ATOM 744 O O . ASP A 1 98 ? -17.040 -4.426 -10.252 1.00 67.38 98 ASP A O 1
ATOM 748 N N . LEU A 1 99 ? -18.549 -6.097 -10.327 1.00 65.88 99 LEU A N 1
ATOM 749 C CA . LEU A 1 99 ? -18.315 -6.487 -8.952 1.00 65.88 99 LEU A CA 1
ATOM 750 C C . LEU A 1 99 ? -16.897 -7.063 -8.868 1.00 65.88 99 LEU A C 1
ATOM 752 O O . LEU A 1 99 ? -16.544 -7.920 -9.686 1.00 65.88 99 LEU A O 1
ATOM 756 N N . PRO A 1 100 ? -16.076 -6.615 -7.903 1.00 67.50 100 PRO A N 1
ATOM 757 C CA . PRO A 1 100 ? -14.732 -7.139 -7.751 1.00 67.50 100 PRO A CA 1
ATOM 758 C C . PRO A 1 100 ? -14.803 -8.653 -7.542 1.00 67.50 100 PRO A C 1
ATOM 760 O O . PRO A 1 100 ? -15.476 -9.145 -6.635 1.00 67.50 100 PRO A O 1
ATOM 763 N N . VAL A 1 101 ? -14.121 -9.401 -8.410 1.00 73.62 101 VAL A N 1
ATOM 764 C CA . VAL A 1 101 ? -14.059 -10.860 -8.314 1.00 73.62 101 VAL A CA 1
ATOM 765 C C . VAL A 1 101 ? -13.203 -11.217 -7.105 1.00 73.62 101 VAL A C 1
ATOM 767 O O . VAL A 1 101 ? -12.011 -10.901 -7.074 1.00 73.62 101 VAL A O 1
ATOM 770 N N . GLN A 1 102 ? -13.801 -11.884 -6.118 1.00 70.06 102 GLN A N 1
ATOM 771 C CA . GLN A 1 102 ? -13.061 -12.398 -4.970 1.00 70.06 102 GLN A CA 1
ATOM 772 C C . GLN A 1 102 ? -12.017 -13.408 -5.451 1.00 70.06 102 GLN A C 1
ATOM 774 O O . GLN A 1 102 ? -12.331 -14.376 -6.148 1.00 70.06 102 GLN A O 1
ATOM 779 N N . LYS A 1 103 ? -10.758 -13.167 -5.090 1.00 78.31 103 LYS A N 1
ATOM 78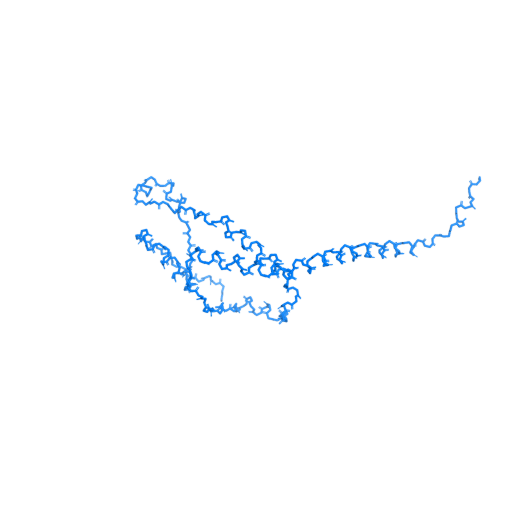0 C CA . LYS A 1 103 ? -9.654 -14.093 -5.336 1.00 78.31 103 LYS A CA 1
ATOM 781 C C . LYS A 1 103 ? -9.288 -14.745 -4.016 1.00 78.31 103 LYS A C 1
ATOM 783 O O . LYS A 1 103 ? -9.087 -14.043 -3.031 1.00 78.31 103 LYS A O 1
ATOM 788 N N . ASN A 1 104 ? -9.168 -16.070 -4.018 1.00 77.19 104 ASN A N 1
ATOM 789 C CA . ASN A 1 104 ? -8.633 -16.786 -2.868 1.00 77.19 104 ASN A CA 1
ATOM 790 C C . ASN A 1 104 ? -7.171 -16.380 -2.691 1.00 77.19 104 ASN A C 1
ATOM 792 O O . ASN A 1 104 ? -6.330 -16.675 -3.544 1.00 77.19 104 ASN A O 1
ATOM 796 N N . VAL A 1 105 ? -6.902 -15.672 -1.603 1.00 79.88 105 VAL A N 1
ATOM 797 C CA . VAL A 1 105 ? -5.558 -15.326 -1.157 1.00 79.88 105 VAL A CA 1
ATOM 798 C C . VAL A 1 105 ? -5.187 -16.222 0.014 1.00 79.88 105 VAL A C 1
ATOM 800 O O . VAL A 1 105 ? -6.050 -16.745 0.714 1.00 79.88 105 VAL A O 1
ATOM 803 N N . GLU A 1 106 ? -3.892 -16.464 0.169 1.00 82.25 106 GLU A N 1
ATOM 804 C CA . GLU A 1 106 ? -3.376 -17.186 1.327 1.00 82.25 106 GLU A CA 1
ATOM 805 C C . GLU A 1 106 ? -3.579 -16.330 2.578 1.00 82.25 106 GLU A 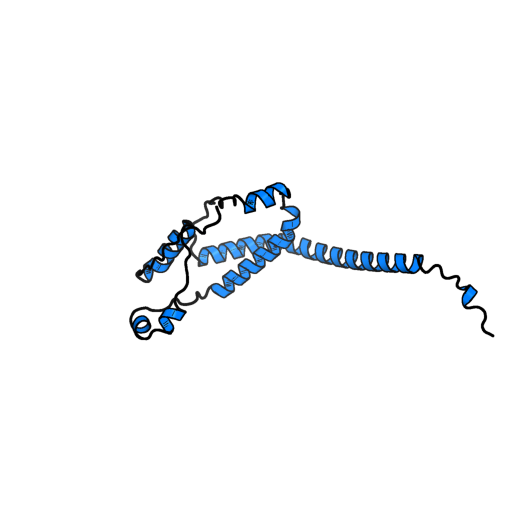C 1
ATOM 807 O O . GLU A 1 106 ? -3.238 -15.145 2.562 1.00 82.25 106 GLU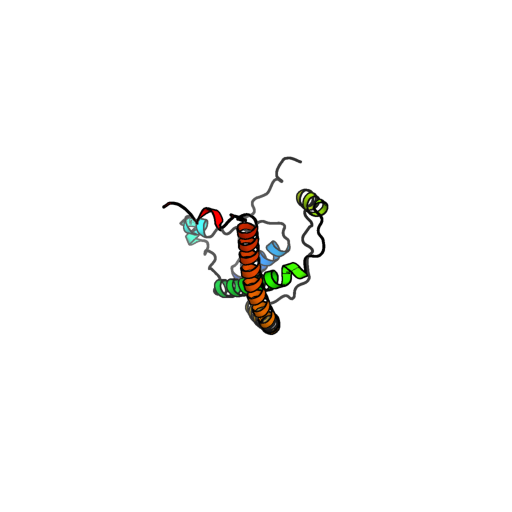 A O 1
ATOM 812 N N . ASP A 1 107 ? -4.134 -16.931 3.629 1.00 82.06 107 ASP A N 1
ATOM 813 C CA . ASP A 1 107 ? -4.278 -16.288 4.931 1.00 82.06 107 ASP A CA 1
ATOM 814 C C . ASP A 1 107 ? -2.896 -16.213 5.592 1.00 82.06 107 ASP A C 1
ATOM 816 O O . ASP A 1 107 ? -2.309 -17.231 5.969 1.00 82.06 107 ASP A O 1
ATOM 820 N N . LEU A 1 108 ? -2.335 -15.007 5.626 1.00 84.69 108 LEU A N 1
ATOM 821 C CA . LEU A 1 108 ? -1.003 -14.720 6.138 1.00 84.69 108 LEU A CA 1
ATOM 822 C C . LEU A 1 108 ? -1.117 -13.636 7.197 1.00 84.69 108 LEU A C 1
ATOM 824 O O . LEU A 1 108 ? -1.768 -12.613 6.981 1.00 84.69 108 LEU A O 1
ATOM 828 N N . ASP A 1 109 ? -0.405 -13.820 8.306 1.00 87.06 109 ASP A N 1
ATOM 829 C CA . ASP A 1 109 ? -0.211 -12.726 9.247 1.00 87.06 109 ASP A CA 1
ATOM 830 C C . ASP A 1 109 ? 0.599 -11.582 8.608 1.00 87.06 109 ASP A C 1
ATOM 832 O O . ASP A 1 109 ? 1.245 -11.724 7.562 1.00 87.06 109 ASP A O 1
ATOM 836 N N . THR A 1 110 ? 0.560 -10.413 9.246 1.00 86.44 110 THR A N 1
ATOM 837 C CA . THR A 1 110 ? 1.191 -9.197 8.722 1.00 86.44 110 THR A CA 1
ATOM 838 C C . THR A 1 110 ? 2.692 -9.368 8.470 1.00 86.44 110 THR A C 1
ATOM 840 O O . THR A 1 110 ? 3.212 -8.824 7.497 1.00 86.44 110 THR A O 1
ATOM 843 N N . GLU A 1 111 ? 3.413 -10.106 9.317 1.00 90.25 111 GLU A N 1
ATOM 844 C CA . GLU A 1 111 ? 4.868 -10.258 9.193 1.00 90.25 111 GLU A CA 1
ATOM 845 C C . GLU A 1 111 ? 5.237 -11.224 8.067 1.00 90.25 111 GLU A C 1
ATOM 847 O O . GLU A 1 111 ? 6.098 -10.914 7.239 1.00 90.25 111 GLU A O 1
ATOM 852 N N . ALA A 1 112 ? 4.537 -12.355 7.981 1.00 91.81 112 ALA A N 1
ATOM 853 C CA . ALA A 1 112 ? 4.663 -13.320 6.902 1.00 91.81 112 ALA A CA 1
ATOM 854 C C . ALA A 1 112 ? 4.298 -12.688 5.552 1.00 91.81 112 ALA A C 1
ATOM 856 O O . ALA A 1 112 ? 4.998 -12.901 4.558 1.00 91.81 112 ALA A O 1
ATOM 857 N N . PHE A 1 113 ? 3.254 -11.854 5.519 1.00 91.19 113 PHE A N 1
ATOM 858 C CA . PHE A 1 113 ? 2.885 -11.086 4.334 1.00 91.19 113 PHE A CA 1
ATOM 859 C C . PHE A 1 113 ? 4.006 -10.132 3.905 1.00 91.19 113 PHE A C 1
ATOM 861 O O . PHE A 1 113 ? 4.384 -10.124 2.731 1.00 91.19 113 PHE A O 1
ATOM 868 N N . ILE A 1 114 ? 4.577 -9.367 4.843 1.00 93.38 114 ILE A N 1
ATOM 869 C CA . ILE A 1 114 ? 5.696 -8.453 4.565 1.00 93.38 114 ILE A CA 1
ATOM 870 C C . ILE A 1 114 ? 6.895 -9.223 4.004 1.00 93.38 114 ILE A C 1
ATOM 872 O O . ILE A 1 114 ? 7.416 -8.842 2.957 1.00 93.38 114 ILE A O 1
ATOM 876 N N . ALA A 1 115 ? 7.296 -10.323 4.644 1.00 94.50 115 ALA A N 1
ATOM 877 C CA . ALA A 1 115 ? 8.436 -11.126 4.205 1.00 94.50 115 ALA A CA 1
ATOM 878 C C . ALA A 1 115 ? 8.225 -11.702 2.795 1.00 94.50 115 ALA A C 1
ATOM 880 O O . ALA A 1 115 ? 9.098 -11.602 1.929 1.00 94.50 115 ALA A O 1
ATOM 881 N N . LYS A 1 116 ? 7.034 -12.249 2.526 1.00 93.31 116 LYS A N 1
ATOM 882 C CA . LYS A 1 116 ? 6.673 -12.785 1.207 1.00 93.31 116 LYS A CA 1
ATOM 883 C C . LYS A 1 116 ? 6.645 -11.694 0.136 1.00 93.31 116 LYS A C 1
ATOM 885 O O . LYS A 1 116 ? 7.100 -11.923 -0.991 1.00 93.31 116 LYS A O 1
ATOM 890 N N . ALA A 1 117 ? 6.125 -10.513 0.467 1.00 93.38 117 ALA A N 1
ATOM 891 C CA . ALA A 1 117 ? 6.104 -9.366 -0.433 1.00 93.38 117 ALA A CA 1
ATOM 892 C C . ALA A 1 117 ? 7.526 -8.898 -0.770 1.00 93.38 117 ALA A C 1
ATOM 894 O O . ALA A 1 117 ? 7.835 -8.699 -1.943 1.00 93.38 117 ALA A O 1
ATOM 895 N N . GLU A 1 118 ? 8.412 -8.790 0.221 1.00 94.38 118 GLU A N 1
ATOM 896 C CA . GLU A 1 118 ? 9.818 -8.430 0.012 1.00 94.38 118 GLU A CA 1
ATOM 897 C C . GLU A 1 118 ? 10.554 -9.430 -0.873 1.00 94.38 118 GLU A C 1
ATOM 899 O O . GLU A 1 118 ? 11.243 -9.031 -1.814 1.00 94.38 118 GLU A O 1
ATOM 904 N N . GLU A 1 119 ? 10.392 -10.726 -0.610 1.00 95.06 119 GLU A N 1
ATOM 905 C CA . GLU A 1 119 ? 11.021 -11.774 -1.409 1.00 95.06 119 GLU A CA 1
ATOM 906 C C . GLU A 1 119 ? 10.534 -11.721 -2.864 1.00 95.06 119 GLU A C 1
ATOM 908 O O . GLU A 1 119 ? 11.327 -11.781 -3.810 1.00 95.06 119 GLU A O 1
ATOM 913 N N . THR A 1 120 ? 9.221 -11.577 -3.052 1.00 92.81 120 THR A N 1
ATOM 914 C CA . THR A 1 120 ? 8.600 -11.536 -4.379 1.00 92.81 120 THR A CA 1
ATOM 915 C C . THR A 1 120 ? 9.033 -10.294 -5.149 1.00 92.81 120 THR A C 1
ATOM 917 O O . THR A 1 120 ? 9.483 -10.410 -6.290 1.00 92.81 120 THR A O 1
ATOM 920 N N . LEU A 1 121 ? 8.959 -9.115 -4.526 1.00 92.44 121 LEU A N 1
ATOM 921 C CA . LEU A 1 121 ? 9.372 -7.858 -5.146 1.00 92.44 121 LEU A CA 1
ATOM 922 C C . LEU A 1 121 ? 10.859 -7.876 -5.490 1.00 92.44 121 LEU A C 1
ATOM 924 O O . LEU A 1 121 ? 11.208 -7.487 -6.596 1.00 92.44 121 LEU A O 1
ATOM 928 N N . SER A 1 122 ? 11.717 -8.420 -4.624 1.00 91.12 122 SER A N 1
ATOM 929 C CA . SER A 1 122 ? 13.156 -8.539 -4.899 1.00 91.12 122 SER A CA 1
ATOM 930 C C . SER A 1 122 ? 13.440 -9.416 -6.125 1.00 91.12 122 SER A C 1
ATOM 932 O O . SER A 1 122 ? 14.281 -9.080 -6.963 1.00 91.12 122 SER A O 1
ATOM 934 N N . LYS A 1 123 ? 12.709 -10.529 -6.285 1.00 91.25 123 LYS A N 1
ATOM 935 C CA . LYS A 1 123 ? 12.817 -11.391 -7.475 1.00 91.25 123 LYS A CA 1
ATOM 936 C C . LYS A 1 123 ? 12.381 -10.660 -8.743 1.00 91.25 123 LYS A C 1
ATOM 938 O O . LYS A 1 123 ? 13.035 -10.812 -9.775 1.00 91.25 123 LYS A O 1
ATOM 943 N N . VAL A 1 124 ? 11.298 -9.886 -8.688 1.00 89.62 124 VAL A N 1
ATOM 944 C CA . VAL A 1 124 ? 10.819 -9.113 -9.844 1.00 89.62 124 VAL A CA 1
ATOM 945 C C . VAL A 1 124 ? 11.785 -7.974 -10.174 1.00 89.62 124 VAL A C 1
ATOM 947 O O . VAL A 1 124 ? 12.213 -7.877 -11.320 1.00 89.62 124 VAL A O 1
ATOM 950 N N . GLU A 1 125 ? 12.219 -7.209 -9.171 1.00 86.50 125 GLU A N 1
ATOM 951 C CA . GLU A 1 125 ? 13.168 -6.093 -9.287 1.00 86.50 125 GLU A CA 1
ATOM 952 C C . GLU A 1 125 ? 14.480 -6.542 -9.949 1.00 86.50 125 GLU A C 1
ATOM 954 O O . GLU A 1 125 ? 14.968 -5.892 -10.871 1.00 86.50 125 GLU A O 1
ATOM 959 N N . SER A 1 126 ? 14.989 -7.730 -9.595 1.00 87.19 126 SER A N 1
ATOM 960 C CA . SER A 1 126 ? 16.192 -8.298 -10.227 1.00 87.19 126 SER A CA 1
ATOM 961 C C . SER A 1 126 ? 16.067 -8.502 -11.746 1.00 87.19 126 SER A C 1
ATOM 963 O O . SER A 1 126 ? 17.065 -8.454 -12.465 1.00 87.19 126 SER A O 1
ATOM 965 N N . LYS A 1 127 ? 14.845 -8.716 -12.249 1.00 85.50 127 LYS A N 1
ATOM 966 C CA . LYS A 1 127 ? 14.560 -8.909 -13.676 1.00 85.50 127 LYS A CA 1
ATOM 967 C C . LYS A 1 127 ? 14.193 -7.602 -14.371 1.00 85.50 127 LYS A C 1
ATOM 969 O O . LYS A 1 127 ? 14.517 -7.432 -15.545 1.00 85.50 12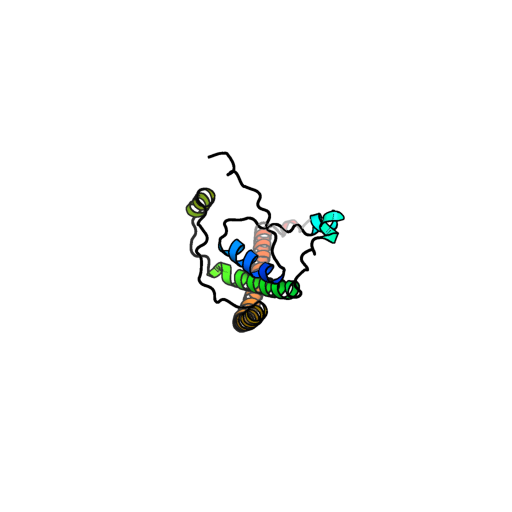7 LYS A O 1
ATOM 974 N N . THR A 1 128 ? 13.515 -6.693 -13.674 1.00 83.69 128 THR A N 1
ATOM 975 C CA . THR A 1 128 ? 13.015 -5.442 -14.253 1.00 83.69 128 THR A CA 1
ATOM 976 C C . THR A 1 128 ? 14.051 -4.328 -14.260 1.00 83.69 128 THR A C 1
ATOM 978 O O . THR A 1 128 ? 14.019 -3.507 -15.171 1.00 83.69 128 THR A O 1
ATOM 981 N N . HIS A 1 129 ? 15.015 -4.320 -13.335 1.00 81.38 129 HIS A N 1
ATOM 982 C CA . HIS A 1 129 ? 15.971 -3.215 -13.197 1.00 81.38 129 HIS A CA 1
ATOM 983 C C . HIS A 1 129 ? 16.784 -2.945 -14.479 1.00 81.38 129 HIS A C 1
ATOM 985 O O . HIS A 1 129 ? 16.995 -1.801 -14.879 1.00 81.38 129 HIS A O 1
ATOM 991 N N . VAL A 1 130 ? 17.180 -4.005 -15.192 1.00 82.31 130 VAL A N 1
ATOM 992 C CA . VAL A 1 130 ? 17.890 -3.884 -16.479 1.00 82.31 130 VAL A CA 1
ATOM 993 C C . VAL A 1 130 ? 16.992 -3.287 -17.570 1.00 82.31 130 VAL A C 1
ATOM 995 O O . VAL A 1 130 ? 17.471 -2.563 -18.444 1.00 82.31 130 VAL A O 1
ATOM 998 N N . ILE A 1 131 ? 15.697 -3.605 -17.545 1.00 81.62 131 ILE A N 1
ATOM 999 C CA . ILE A 1 131 ? 14.712 -3.123 -18.521 1.00 81.62 131 ILE A CA 1
ATOM 1000 C C . ILE A 1 131 ? 14.434 -1.640 -18.278 1.00 81.62 131 ILE A C 1
ATOM 1002 O O . ILE A 1 131 ? 14.463 -0.858 -19.222 1.00 81.62 131 ILE A O 1
ATOM 1006 N N . GLU A 1 132 ? 14.246 -1.252 -17.020 1.00 80.44 132 GLU A N 1
ATOM 1007 C CA . GLU A 1 132 ? 13.997 0.128 -16.598 1.00 80.44 132 GLU A CA 1
ATOM 1008 C C . GLU A 1 132 ? 15.131 1.075 -17.019 1.00 80.44 132 GLU A C 1
ATOM 1010 O O . GLU A 1 132 ? 14.882 2.138 -17.593 1.00 80.44 132 GLU A O 1
ATOM 1015 N N . GLY A 1 133 ? 16.389 0.654 -16.836 1.00 81.75 133 GLY A N 1
ATOM 1016 C CA . GLY A 1 133 ? 17.550 1.428 -17.284 1.00 81.75 133 GLY A CA 1
ATOM 1017 C C . GLY A 1 133 ? 17.604 1.616 -18.806 1.00 81.75 133 GLY A C 1
ATOM 1018 O O . GLY A 1 133 ? 17.881 2.713 -19.289 1.00 81.75 133 GLY A O 1
ATOM 1019 N N . LYS A 1 134 ? 17.290 0.568 -19.580 1.00 85.75 134 LYS A N 1
ATOM 1020 C CA . LYS A 1 134 ? 17.228 0.655 -21.051 1.00 85.75 134 LYS A CA 1
ATOM 1021 C C . LYS A 1 134 ? 16.074 1.531 -21.531 1.00 85.75 134 LYS A C 1
ATOM 1023 O O . LYS A 1 134 ? 16.253 2.286 -22.481 1.00 85.75 134 LYS A O 1
ATOM 1028 N N . LEU A 1 135 ? 14.915 1.432 -20.883 1.00 83.81 135 LEU A N 1
ATOM 1029 C CA . LEU A 1 135 ? 13.738 2.229 -21.216 1.00 83.81 135 LEU A CA 1
ATOM 1030 C C . LEU A 1 135 ? 14.010 3.718 -20.980 1.00 83.81 135 LEU A C 1
ATOM 1032 O O . LEU A 1 135 ? 13.775 4.531 -21.865 1.00 83.81 135 LEU A O 1
ATOM 1036 N N . SER A 1 136 ? 14.625 4.049 -19.843 1.00 83.44 136 SER A N 1
ATOM 1037 C CA . SER A 1 136 ? 14.995 5.426 -19.499 1.00 83.44 136 SER A CA 1
ATOM 1038 C C . SER A 1 136 ? 15.977 6.038 -20.509 1.00 83.44 136 SER A C 1
ATOM 1040 O O . SER A 1 136 ? 15.843 7.201 -20.889 1.00 83.44 136 SER A O 1
ATOM 1042 N N . ALA A 1 137 ? 16.950 5.253 -20.987 1.00 87.88 137 ALA A N 1
ATOM 1043 C CA . ALA A 1 137 ? 17.873 5.690 -22.035 1.00 87.88 137 ALA A CA 1
ATOM 1044 C C . ALA A 1 137 ? 17.149 5.952 -23.369 1.00 87.88 137 ALA A C 1
ATOM 1046 O O . ALA A 1 137 ? 17.373 6.987 -23.998 1.00 87.88 137 ALA A O 1
ATOM 1047 N N . LEU A 1 138 ? 16.242 5.052 -23.767 1.00 88.50 138 LEU A N 1
ATOM 1048 C CA . LEU A 1 138 ? 15.427 5.204 -24.977 1.00 88.50 138 LEU A CA 1
ATOM 1049 C C . LEU A 1 138 ? 14.482 6.411 -24.905 1.00 88.50 138 LEU A C 1
ATOM 1051 O O . LEU A 1 138 ? 14.291 7.093 -25.913 1.00 88.50 138 LEU A O 1
ATOM 1055 N N . ASP A 1 139 ? 13.903 6.704 -23.740 1.00 85.44 139 ASP A N 1
ATOM 1056 C CA . ASP A 1 139 ? 13.044 7.878 -23.542 1.00 85.44 139 ASP A CA 1
ATOM 1057 C C . ASP A 1 139 ? 13.830 9.189 -23.662 1.00 85.44 139 ASP A C 1
ATOM 1059 O O . ASP A 1 139 ? 13.350 10.152 -24.277 1.00 85.44 139 ASP A O 1
ATOM 1063 N N . SER A 1 140 ? 15.061 9.220 -23.140 1.00 90.38 140 SER A N 1
ATOM 1064 C CA . SER A 1 140 ? 15.974 10.355 -23.313 1.00 90.38 140 SER A CA 1
ATOM 1065 C C . SER A 1 140 ? 16.315 10.566 -24.788 1.00 90.38 140 SER A C 1
ATOM 1067 O O . SER A 1 140 ? 16.134 11.664 -25.314 1.00 90.38 140 SER A O 1
ATOM 1069 N N . GLU A 1 141 ? 16.719 9.502 -25.488 1.00 91.88 141 GLU A N 1
ATOM 1070 C CA . GLU A 1 141 ? 17.046 9.553 -26.917 1.00 91.88 141 GLU A CA 1
ATOM 1071 C C . GLU A 1 141 ? 15.832 9.979 -27.761 1.00 91.88 141 GLU A C 1
ATOM 1073 O O . GLU A 1 141 ? 15.926 10.834 -28.643 1.00 91.88 141 GLU A O 1
ATOM 1078 N N . THR A 1 142 ? 14.645 9.457 -27.446 1.00 91.31 142 THR A N 1
ATOM 1079 C CA . THR A 1 142 ? 13.391 9.833 -28.116 1.00 91.31 142 THR A CA 1
ATOM 1080 C C . THR A 1 142 ? 13.063 11.311 -27.914 1.00 91.31 142 THR A C 1
ATOM 1082 O O . THR A 1 142 ? 12.586 11.975 -28.841 1.00 91.31 142 THR A O 1
ATOM 1085 N N . SER A 1 143 ? 13.304 11.838 -26.714 1.00 90.06 143 SER A N 1
ATOM 1086 C CA . SER A 1 143 ? 13.075 13.247 -26.387 1.00 90.06 143 SER A CA 1
ATOM 1087 C C . SER A 1 143 ? 14.032 14.160 -27.155 1.00 90.06 143 SER A C 1
ATOM 1089 O O . SER A 1 143 ? 13.589 15.146 -27.752 1.00 90.06 143 SER A O 1
ATOM 1091 N N . GLU A 1 144 ? 15.313 13.792 -27.234 1.00 91.81 144 GLU A N 1
ATOM 1092 C CA . GLU A 1 144 ? 16.310 14.491 -28.052 1.00 91.81 144 GLU A CA 1
ATOM 1093 C C . GLU A 1 144 ? 15.941 14.471 -29.538 1.00 91.81 144 GLU A C 1
ATOM 1095 O O . GLU A 1 144 ? 15.892 15.518 -30.187 1.00 91.81 144 GLU A O 1
ATOM 1100 N N . LEU A 1 145 ? 15.589 13.303 -30.082 1.00 91.88 145 LEU A N 1
ATOM 1101 C CA . LEU A 1 145 ? 15.184 13.163 -31.481 1.00 91.88 145 LEU A CA 1
ATOM 1102 C C . LEU A 1 145 ? 13.913 13.959 -31.800 1.00 91.88 145 LEU A C 1
ATOM 1104 O O . LEU A 1 145 ? 13.831 14.582 -32.862 1.00 91.88 145 LEU A O 1
ATOM 1108 N N . LYS A 1 146 ? 12.921 13.988 -30.899 1.00 92.19 146 LYS A N 1
ATOM 1109 C CA . LYS A 1 146 ? 11.720 14.830 -31.055 1.00 92.19 146 LYS A CA 1
ATOM 1110 C C . LYS A 1 146 ? 12.074 16.315 -31.073 1.00 92.19 146 LYS A C 1
ATOM 1112 O O . LYS A 1 146 ? 11.556 17.035 -31.930 1.00 92.19 146 LYS A O 1
ATOM 1117 N N . SER A 1 147 ? 12.956 16.753 -30.176 1.00 90.69 147 SER A N 1
ATOM 1118 C CA . SER A 1 147 ? 13.446 18.133 -30.131 1.00 90.69 147 SER A CA 1
ATOM 1119 C C . SER A 1 147 ? 14.160 18.507 -31.434 1.00 90.69 147 SER A C 1
ATOM 1121 O O . SER A 1 147 ? 13.767 19.460 -32.110 1.00 90.69 147 SER A O 1
ATOM 1123 N N . ASN A 1 148 ? 15.109 17.676 -31.875 1.00 88.75 148 ASN A N 1
ATOM 1124 C CA . ASN A 1 148 ? 15.861 17.872 -33.116 1.00 88.75 148 ASN A CA 1
ATOM 1125 C C . ASN A 1 148 ? 14.951 17.887 -34.347 1.00 88.75 148 ASN A C 1
ATOM 1127 O O . ASN A 1 148 ? 15.102 18.732 -35.227 1.00 88.75 148 ASN A O 1
ATOM 1131 N N . LYS A 1 149 ? 13.955 16.998 -34.404 1.00 90.06 149 LYS A N 1
ATOM 1132 C CA . LYS A 1 149 ? 12.951 16.981 -35.475 1.00 90.06 149 LYS A CA 1
ATOM 1133 C C . LYS A 1 149 ? 12.113 18.259 -35.497 1.00 90.06 149 LYS A C 1
ATOM 1135 O O . LYS A 1 149 ? 11.782 18.746 -36.578 1.00 90.06 149 LYS A O 1
ATOM 1140 N N . SER A 1 150 ? 11.751 18.797 -34.332 1.00 87.75 150 SER A N 1
ATOM 1141 C CA . SER A 1 150 ? 11.039 20.075 -34.239 1.00 87.75 150 SER A CA 1
ATOM 1142 C C . SER A 1 150 ? 11.911 21.231 -34.726 1.00 87.75 150 SER A C 1
ATOM 1144 O O . SER A 1 150 ? 11.452 22.038 -35.532 1.00 87.75 150 SER A O 1
ATOM 1146 N N . LEU A 1 151 ? 13.178 21.272 -34.302 1.00 85.31 151 LEU A N 1
ATOM 1147 C CA . LEU A 1 151 ? 14.150 22.272 -34.741 1.00 85.31 151 LEU A CA 1
ATOM 1148 C C . LEU A 1 151 ? 14.360 22.219 -36.260 1.00 85.31 151 LEU A C 1
ATOM 1150 O O . LEU A 1 151 ? 14.254 23.241 -36.927 1.00 85.31 151 LEU A O 1
ATOM 1154 N N . ALA A 1 152 ? 14.583 21.028 -36.821 1.00 81.62 152 ALA A N 1
ATOM 1155 C CA . ALA A 1 152 ? 14.778 20.836 -38.256 1.00 81.62 152 ALA A CA 1
ATOM 1156 C C . ALA A 1 152 ? 13.560 21.287 -39.077 1.00 81.62 152 ALA A C 1
ATOM 1158 O O . ALA A 1 152 ? 13.721 21.903 -40.126 1.00 81.62 152 ALA A O 1
ATOM 1159 N N . ARG A 1 153 ? 12.335 21.045 -38.590 1.00 82.81 153 ARG A N 1
ATOM 1160 C CA . ARG A 1 153 ? 11.110 21.567 -39.222 1.00 82.81 153 ARG A CA 1
ATOM 1161 C C . ARG A 1 153 ? 11.041 23.088 -39.178 1.00 82.81 153 ARG A C 1
ATOM 1163 O O . ARG A 1 153 ? 10.668 23.698 -40.172 1.00 82.81 153 ARG A O 1
ATOM 1170 N N . HIS A 1 154 ? 11.400 23.699 -38.051 1.00 81.19 154 HIS A N 1
ATOM 1171 C CA . HIS A 1 154 ? 11.438 25.157 -37.944 1.00 81.19 154 HIS A CA 1
ATOM 1172 C C . HIS A 1 154 ? 12.491 25.755 -38.885 1.00 81.19 154 HIS A C 1
ATOM 1174 O O . HIS A 1 154 ? 12.186 26.710 -39.587 1.00 81.19 154 HIS A O 1
ATOM 1180 N N . LEU A 1 155 ? 13.684 25.157 -38.963 1.00 75.81 155 LEU A N 1
ATOM 1181 C CA . LEU A 1 155 ? 14.758 25.582 -39.866 1.00 75.81 155 LEU A CA 1
ATOM 1182 C C . LEU A 1 155 ? 14.402 25.379 -41.344 1.00 75.81 155 LEU A C 1
ATOM 1184 O O . LEU A 1 155 ? 14.691 26.245 -42.155 1.00 75.81 155 LEU A O 1
ATOM 1188 N N . SER A 1 156 ? 13.715 24.289 -41.692 1.00 70.69 156 SER A N 1
ATOM 1189 C CA . SER A 1 156 ? 13.211 24.059 -43.054 1.00 70.69 156 SER A CA 1
ATOM 1190 C C . SER A 1 156 ? 12.149 25.075 -43.479 1.00 70.69 156 SER A C 1
ATOM 1192 O O . SER A 1 156 ? 12.009 25.332 -44.668 1.00 70.69 156 SER A O 1
ATOM 1194 N N . ASN A 1 157 ? 11.388 25.633 -42.533 1.00 69.25 157 ASN A N 1
ATOM 1195 C CA . ASN A 1 157 ? 10.448 26.725 -42.803 1.00 69.25 157 ASN A CA 1
ATOM 1196 C C . ASN A 1 157 ? 11.151 28.093 -42.857 1.00 69.25 157 ASN A C 1
ATOM 1198 O O . ASN A 1 157 ? 10.573 29.067 -43.328 1.00 69.25 157 ASN A O 1
ATOM 1202 N N . PHE A 1 158 ? 12.391 28.155 -42.371 1.00 65.19 158 PHE A N 1
ATOM 1203 C CA . PHE A 1 158 ? 13.305 29.290 -42.433 1.00 65.19 158 PHE A CA 1
ATOM 1204 C C . PHE A 1 158 ? 14.211 29.186 -43.672 1.00 65.19 158 PHE A C 1
ATOM 1206 O O . PHE A 1 158 ? 15.417 29.413 -43.589 1.00 65.19 158 PHE A O 1
ATOM 1213 N N . ASP A 1 159 ? 13.628 28.887 -44.837 1.00 59.75 159 ASP A N 1
ATOM 1214 C CA . ASP A 1 159 ? 14.277 29.051 -46.147 1.00 59.75 159 ASP A CA 1
ATOM 1215 C C . ASP A 1 159 ? 14.412 30.558 -46.466 1.00 59.75 159 ASP A C 1
ATOM 1217 O O . ASP A 1 159 ? 13.823 31.103 -47.397 1.00 59.75 159 ASP A O 1
ATOM 1221 N N . MET A 1 160 ? 15.103 31.284 -45.581 1.00 58.59 160 MET A N 1
ATOM 1222 C CA . MET A 1 160 ? 15.503 32.666 -45.790 1.00 58.59 160 MET A CA 1
ATOM 1223 C C . MET A 1 160 ? 16.717 32.654 -46.702 1.00 58.59 160 MET A C 1
ATOM 1225 O O . MET A 1 160 ? 17.780 32.153 -46.330 1.00 58.59 160 MET A O 1
ATOM 1229 N N . ASP A 1 161 ? 16.560 33.265 -47.870 1.00 59.09 161 ASP A N 1
ATOM 1230 C CA . ASP A 1 161 ? 17.659 33.522 -48.783 1.00 59.09 161 ASP A CA 1
ATOM 1231 C C . ASP A 1 161 ? 18.721 34.384 -48.078 1.00 59.09 161 ASP A C 1
ATOM 1233 O O . ASP A 1 161 ? 18.546 35.584 -47.849 1.00 59.09 161 ASP A O 1
ATOM 1237 N N . LEU A 1 162 ? 19.837 33.755 -47.701 1.00 58.41 162 LEU A N 1
ATOM 1238 C CA . LEU A 1 162 ? 20.975 34.407 -47.047 1.00 58.41 162 LEU A CA 1
ATOM 1239 C C . LEU A 1 162 ? 21.629 35.473 -47.948 1.00 58.41 162 LEU A C 1
ATOM 1241 O O . LEU A 1 162 ? 22.468 36.240 -47.471 1.00 58.41 162 LEU A O 1
ATOM 1245 N N . ALA A 1 163 ? 21.233 35.569 -49.225 1.00 59.25 163 ALA A N 1
ATOM 1246 C CA . ALA A 1 163 ? 21.560 36.697 -50.089 1.00 59.25 163 ALA A CA 1
ATOM 1247 C C . ALA A 1 163 ? 20.980 38.033 -49.583 1.00 59.25 163 ALA A C 1
ATOM 1249 O O . ALA A 1 163 ? 21.579 39.074 -49.837 1.00 59.25 163 ALA A O 1
ATOM 1250 N N . LEU A 1 164 ? 19.892 38.026 -48.798 1.00 56.03 164 LEU A N 1
ATOM 1251 C CA . LEU A 1 164 ? 19.291 39.238 -48.213 1.00 56.03 164 LEU A CA 1
ATOM 1252 C C . LEU A 1 164 ? 20.159 39.897 -47.127 1.00 56.03 164 LEU A C 1
ATOM 1254 O O . LEU A 1 164 ? 19.918 41.043 -46.758 1.00 56.03 164 LEU A O 1
ATOM 1258 N N . LEU A 1 165 ? 21.184 39.201 -46.623 1.00 58.94 165 LEU A N 1
ATOM 1259 C CA . LEU A 1 165 ? 22.167 39.756 -45.684 1.00 58.94 165 LEU A CA 1
ATOM 1260 C C . LEU A 1 165 ? 23.364 40.416 -46.395 1.00 58.94 165 LEU A C 1
ATOM 1262 O O . LEU A 1 165 ? 24.231 40.984 -45.731 1.00 58.94 165 LEU A O 1
ATOM 1266 N N . LYS A 1 166 ? 23.425 40.365 -47.734 1.00 56.97 166 LYS A N 1
ATOM 1267 C CA . LYS A 1 166 ? 24.436 41.045 -48.556 1.00 56.97 166 LYS A CA 1
ATOM 1268 C C . LYS A 1 166 ? 23.847 42.266 -49.264 1.00 56.97 166 LYS A C 1
ATOM 1270 O O . LYS A 1 166 ? 23.675 42.249 -50.471 1.00 56.97 166 LYS A O 1
ATOM 1275 N N . ASP A 1 167 ? 23.533 43.299 -48.497 1.00 52.19 167 ASP A N 1
ATOM 1276 C CA . ASP A 1 167 ? 23.858 44.705 -48.789 1.00 52.19 167 ASP A CA 1
ATOM 1277 C C . ASP A 1 167 ? 22.992 45.606 -47.907 1.00 52.19 167 ASP A C 1
ATOM 1279 O O . ASP A 1 167 ? 21.817 45.847 -48.164 1.00 52.19 167 ASP A O 1
ATOM 1283 N N . SER A 1 168 ? 23.615 46.172 -46.883 1.00 49.03 168 SER A N 1
ATOM 1284 C CA . SER A 1 168 ? 23.298 47.536 -46.478 1.00 49.03 168 SER A CA 1
ATOM 1285 C C . SER A 1 168 ? 24.634 48.234 -46.293 1.00 49.03 168 SER A C 1
ATOM 1287 O O . SER A 1 168 ? 25.197 48.263 -45.199 1.00 49.03 168 SER A O 1
ATOM 1289 N N . LYS A 1 169 ? 25.183 48.676 -47.423 1.00 40.09 169 LYS A N 1
ATOM 1290 C CA . LYS A 1 169 ? 26.282 49.633 -47.480 1.00 40.09 169 LYS A CA 1
ATOM 1291 C C . LYS A 1 169 ? 25.766 51.036 -47.184 1.00 40.09 169 LYS A C 1
ATOM 1293 O O . LYS A 1 169 ? 24.605 51.311 -47.557 1.00 40.09 169 LYS A O 1
#

Foldseek 3Di:
DPDDDDDDDDDDDDDPVCPVVVCVVVVLVVPDDDDACLVVQVVDPVSVVVDDGDDDDPCVVLVVVLVVLVVVLCVLCVVVPDPDDDPVNVVVCVVPNPDPDDDDDDDDDPVRVSVVSVVVSVVSCVVCVVVVVVVVVVVVVVVVVVVVVVVVVVVVVVPPDCVVVPDDD

Sequence (169 aa):
MFKTARMRKIRIVTLDKYVAPTVDALHEQGLVQISDISDSIQQDPELAELVTPAKATPYTGKLSSLLMKTNGISELLGNSLSEGHGIKDTLMSFISPDLPVQKNVEDLDTEAFIAKAEETLSKVESKTHVIEGKLSALDSETSELKSNKSLARHLSNFDMDLALLKDSK

Secondary structure (DSSP, 8-state):
--S------------GGGHHHHHHHHHHHT-S-----HHHHHH-HHHHHH-PPPPPPTTHHHHHHHHHHHHHHHHHHHHHH-----HHHHHHHHHSPPPPPP-------HHHHHHHHHHHHHHHHHHHHHHHHHHHHHHHHHHHHHHHHHHHHHHHH----GGGGS---